Protein AF-A0A4Y2VKW5-F1 (afdb_monomer)

pLDDT: mean 78.27, std 15.29, range [39.5, 93.12]

Mean predicted aligned error: 7.96 Å

Nearest PDB structures (foldseek):
  3e0k-assembly1_A-2  TM=6.310E-01  e=1.157E+00  Vibrio parahaemolyticus
  8bjq-assembly1_C  TM=6.891E-01  e=2.007E+00  Saccharomyces cerevisiae
  7dal-assembly1_B  TM=5.410E-01  e=7.942E+00  Oryza sativa Japonica Group

Organism: Araneus ventricosus (NCBI:txid182803)

Solvent-accessible surface area (backbone atoms only — not comparable to full-atom values): 4540 Å² total; per-residue (Å²): 131,83,78,80,67,82,79,75,67,62,47,79,44,65,47,56,80,88,44,50,68,61,52,50,52,52,34,46,76,72,72,43,85,77,59,70,67,56,55,55,51,47,41,72,76,38,62,74,76,43,72,40,43,31,27,89,86,70,45,78,62,84,69,67,71,73,77,73,70,124

Sequence (70 aa):
PTMAGEIPHYIIRPMKREEIPDVLQLWRETGLAEGTYSLDTWFAHDPDGFYVAVTDDGKFYLKNICDNFD

Foldseek 3Di:
DPPPPDDADWDKAQDDPVCLVVVQVVCVVVVHHDDSVVVVVVCVVPVRPDMFIAGPVGDTDDDPPVVVVD

Structure (mmCIF, N/CA/C/O backbone):
data_AF-A0A4Y2VKW5-F1
#
_entry.id   AF-A0A4Y2VKW5-F1
#
loop_
_atom_site.group_PDB
_atom_site.id
_atom_site.type_symbol
_atom_site.label_atom_id
_atom_site.label_alt_id
_atom_site.label_comp_id
_atom_site.label_asym_id
_atom_site.label_entity_id
_atom_site.label_seq_id
_atom_site.pdbx_PDB_ins_code
_atom_site.Cartn_x
_atom_site.Cartn_y
_atom_site.Cartn_z
_atom_site.occupancy
_atom_site.B_iso_or_equiv
_atom_site.auth_seq_id
_atom_site.auth_comp_id
_atom_site.auth_asym_id
_atom_site.auth_atom_id
_atom_site.pdbx_PDB_model_num
ATOM 1 N N . PRO A 1 1 ? -9.171 0.512 30.118 1.00 42.06 1 PRO A N 1
ATOM 2 C CA . PRO A 1 1 ? -9.780 -0.428 29.155 1.00 42.06 1 PRO A CA 1
ATOM 3 C C . PRO A 1 1 ? -9.919 0.251 27.792 1.00 42.06 1 PRO A C 1
ATOM 5 O O . PRO A 1 1 ? -10.836 1.039 27.579 1.00 42.06 1 PRO A O 1
ATOM 8 N N . THR A 1 2 ? -8.951 0.023 26.910 1.00 44.53 2 THR A N 1
ATOM 9 C CA . THR A 1 2 ? -9.052 0.434 25.509 1.00 44.53 2 THR A CA 1
ATOM 10 C C . THR A 1 2 ? -10.240 -0.327 24.934 1.00 44.53 2 THR A C 1
ATOM 12 O O . THR A 1 2 ? -10.219 -1.554 24.886 1.00 44.53 2 THR A O 1
ATOM 15 N N . MET A 1 3 ? -11.329 0.376 24.624 1.00 43.59 3 MET A N 1
ATOM 16 C CA . MET A 1 3 ? -12.458 -0.220 23.917 1.00 43.59 3 MET A CA 1
ATOM 17 C C . MET A 1 3 ? -11.900 -0.703 22.582 1.00 43.59 3 MET A C 1
ATOM 19 O O . MET A 1 3 ? -11.572 0.117 21.726 1.00 43.59 3 MET A O 1
ATOM 23 N N . ALA A 1 4 ? -11.714 -2.015 22.436 1.00 55.56 4 ALA A N 1
ATOM 24 C CA . ALA A 1 4 ? -11.462 -2.618 21.143 1.00 55.56 4 ALA A CA 1
ATOM 25 C C . ALA A 1 4 ? -12.706 -2.325 20.299 1.00 55.56 4 ALA A C 1
ATOM 27 O O . ALA A 1 4 ? -13.738 -2.972 20.465 1.00 55.56 4 ALA A O 1
ATOM 28 N N . GLY A 1 5 ? -12.646 -1.262 19.493 1.00 59.84 5 GLY A N 1
ATOM 29 C CA . GLY A 1 5 ? -13.683 -0.963 18.515 1.00 59.84 5 GLY A CA 1
ATOM 30 C C . GLY A 1 5 ? -13.876 -2.173 17.605 1.00 59.84 5 GLY A C 1
ATOM 31 O O . GLY A 1 5 ? -12.935 -2.945 17.396 1.00 59.84 5 GLY A O 1
ATOM 32 N N . GLU A 1 6 ? -15.097 -2.360 17.105 1.00 65.25 6 GLU A N 1
ATOM 33 C CA . GLU A 1 6 ? -15.398 -3.421 16.144 1.00 65.25 6 GLU A CA 1
ATOM 34 C C . GLU A 1 6 ? -14.354 -3.420 15.021 1.00 65.25 6 GLU A C 1
ATOM 36 O O . GLU A 1 6 ? -14.061 -2.382 14.423 1.00 65.25 6 GLU A O 1
ATOM 41 N N . ILE A 1 7 ? -13.753 -4.585 14.766 1.00 66.44 7 ILE A N 1
ATOM 42 C CA . ILE A 1 7 ? -12.875 -4.768 13.612 1.00 66.44 7 ILE A CA 1
ATOM 43 C C . ILE A 1 7 ? -13.787 -4.683 12.383 1.00 66.44 7 ILE A C 1
ATOM 45 O O . ILE A 1 7 ? -14.693 -5.514 12.270 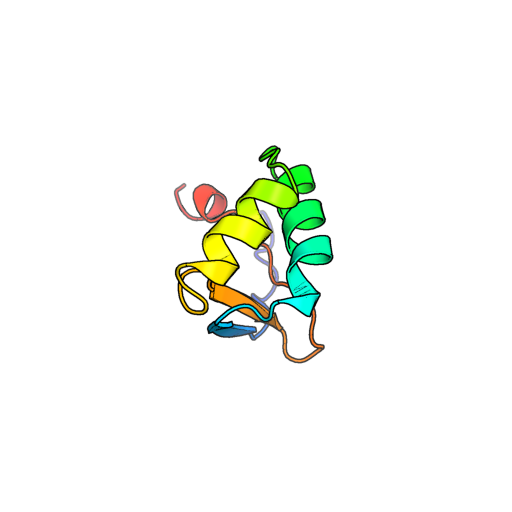1.00 66.44 7 ILE A O 1
ATOM 49 N N . PRO A 1 8 ? -13.604 -3.695 11.489 1.00 73.81 8 PRO A N 1
ATOM 50 C CA . PRO A 1 8 ? -14.435 -3.584 10.302 1.00 73.81 8 PRO A CA 1
ATOM 51 C C . PRO A 1 8 ? -14.258 -4.829 9.435 1.00 73.81 8 PRO A C 1
ATOM 53 O O . PRO A 1 8 ? -13.175 -5.415 9.378 1.00 73.81 8 PRO A O 1
ATOM 56 N N . HIS A 1 9 ? -15.326 -5.229 8.754 1.00 85.25 9 HIS A N 1
ATOM 57 C CA . HIS A 1 9 ? -15.255 -6.304 7.777 1.00 85.25 9 HIS A CA 1
ATOM 58 C C . HIS A 1 9 ? -14.329 -5.894 6.619 1.00 85.25 9 HIS A C 1
ATOM 60 O O . HIS A 1 9 ? -14.404 -4.766 6.122 1.00 85.25 9 HIS A O 1
ATOM 66 N N . TYR A 1 10 ? -13.431 -6.798 6.223 1.00 88.12 10 TYR A N 1
ATOM 67 C CA . TYR A 1 10 ? -12.492 -6.595 5.124 1.00 88.12 10 TYR A CA 1
ATOM 68 C C . TYR A 1 10 ? -12.263 -7.892 4.351 1.00 88.12 10 TYR A C 1
ATOM 70 O O . TYR A 1 10 ? -12.409 -8.994 4.882 1.00 88.12 10 TYR A O 1
ATOM 78 N N . ILE A 1 11 ? -11.840 -7.748 3.098 1.00 90.75 11 ILE A N 1
ATOM 79 C CA . ILE A 1 11 ? -11.371 -8.844 2.252 1.00 90.75 11 ILE A CA 1
ATOM 80 C C . ILE A 1 11 ? -9.874 -8.705 1.992 1.00 90.75 11 ILE A C 1
ATOM 82 O O . ILE A 1 11 ? -9.355 -7.595 1.874 1.00 90.75 11 ILE A O 1
ATOM 86 N N . ILE A 1 12 ? -9.182 -9.837 1.877 1.00 90.50 12 ILE A N 1
ATOM 87 C CA . ILE A 1 12 ? -7.783 -9.891 1.443 1.00 90.50 12 ILE A CA 1
ATOM 88 C C . ILE A 1 12 ? -7.762 -10.318 -0.019 1.00 90.50 12 ILE A C 1
ATOM 90 O O . ILE A 1 12 ? -8.380 -11.318 -0.386 1.00 90.50 12 ILE A O 1
ATOM 94 N N . ARG A 1 13 ? -7.046 -9.570 -0.856 1.00 93.12 13 ARG A N 1
ATOM 95 C CA . ARG A 1 13 ? -6.893 -9.878 -2.283 1.00 93.12 13 ARG A CA 1
ATOM 96 C C . ARG A 1 13 ? -5.563 -9.360 -2.835 1.00 93.12 13 ARG A C 1
ATOM 98 O O . ARG A 1 13 ? -4.963 -8.494 -2.192 1.00 93.12 13 ARG A O 1
ATOM 105 N N . PRO A 1 14 ? -5.140 -9.820 -4.026 1.00 91.75 14 PRO A N 1
ATOM 106 C CA . PRO A 1 14 ? -4.017 -9.215 -4.728 1.00 91.75 14 PRO A CA 1
ATOM 107 C C . PRO A 1 14 ? -4.217 -7.706 -4.891 1.00 91.75 14 PRO A C 1
ATOM 109 O O . PRO A 1 14 ? -5.330 -7.232 -5.160 1.00 91.75 14 PRO A O 1
ATOM 112 N N . MET A 1 15 ? -3.145 -6.953 -4.684 1.00 91.62 15 MET A N 1
ATOM 113 C CA . MET A 1 15 ? -3.084 -5.516 -4.922 1.00 91.62 15 MET A CA 1
ATOM 114 C C . MET A 1 15 ? -3.249 -5.234 -6.417 1.00 91.62 15 MET A C 1
ATOM 116 O O . MET A 1 15 ? -2.758 -5.984 -7.257 1.00 91.62 15 MET A O 1
ATOM 120 N N . LYS A 1 16 ? -3.923 -4.141 -6.771 1.00 91.31 16 LYS A N 1
ATOM 121 C CA . LYS A 1 16 ? -3.961 -3.665 -8.157 1.00 91.31 16 LYS A CA 1
ATOM 122 C C . LYS A 1 16 ? -2.850 -2.653 -8.378 1.00 91.31 16 LYS A C 1
ATOM 124 O O . LYS A 1 16 ? -2.470 -1.924 -7.465 1.00 91.31 16 LYS A O 1
ATOM 129 N N . ARG A 1 17 ? -2.360 -2.549 -9.610 1.00 89.56 17 ARG A N 1
ATOM 130 C CA . ARG A 1 17 ? -1.268 -1.625 -9.932 1.00 89.56 17 ARG A CA 1
ATOM 131 C C . ARG A 1 17 ? -1.620 -0.173 -9.606 1.00 89.56 17 ARG A C 1
ATOM 133 O O . ARG A 1 17 ? -0.776 0.577 -9.129 1.00 89.56 17 ARG A O 1
ATOM 140 N N . GLU A 1 18 ? -2.867 0.218 -9.846 1.00 91.19 18 GLU A N 1
ATOM 141 C CA . GLU A 1 18 ? -3.348 1.586 -9.641 1.00 91.19 18 GLU A CA 1
ATOM 142 C C . GLU A 1 18 ? -3.351 1.997 -8.159 1.00 91.19 18 GLU A C 1
ATOM 144 O O . GLU A 1 18 ? -3.445 3.181 -7.857 1.00 91.19 18 GLU A O 1
ATOM 149 N N . GLU A 1 19 ? -3.213 1.033 -7.246 1.00 89.94 19 GLU A N 1
ATOM 150 C CA . GLU A 1 19 ? -3.261 1.219 -5.792 1.00 89.94 19 GLU A CA 1
ATOM 151 C C . GLU A 1 19 ? -1.877 1.450 -5.170 1.00 89.94 19 GLU A C 1
ATOM 153 O O . GLU A 1 19 ? -1.779 1.781 -3.990 1.00 89.94 19 GLU A O 1
ATOM 158 N N . ILE A 1 20 ? -0.799 1.318 -5.955 1.00 89.31 20 ILE A N 1
ATOM 159 C CA . ILE A 1 20 ? 0.583 1.549 -5.504 1.00 89.31 20 ILE A CA 1
ATOM 160 C C . ILE A 1 20 ? 0.757 2.914 -4.804 1.00 89.31 20 ILE A C 1
ATOM 162 O O . ILE A 1 20 ? 1.391 2.940 -3.747 1.00 89.31 20 ILE A O 1
ATOM 166 N N . PRO A 1 21 ? 0.217 4.045 -5.312 1.00 88.81 21 PRO A N 1
ATOM 167 C CA . PRO A 1 21 ? 0.362 5.339 -4.642 1.00 88.81 21 PRO A CA 1
ATOM 168 C C . PRO A 1 21 ? -0.247 5.361 -3.235 1.00 88.81 21 PRO A C 1
ATOM 170 O O . PRO A 1 21 ? 0.382 5.862 -2.303 1.00 88.81 21 PRO A O 1
ATOM 173 N N . ASP A 1 22 ? -1.433 4.774 -3.077 1.00 87.75 22 ASP A N 1
ATOM 174 C CA . ASP A 1 22 ? -2.150 4.747 -1.802 1.00 87.75 22 ASP A CA 1
ATOM 175 C C . ASP A 1 22 ? -1.443 3.828 -0.797 1.00 87.75 22 ASP A C 1
ATOM 177 O O . ASP A 1 22 ? -1.269 4.184 0.368 1.00 87.75 22 ASP A O 1
ATOM 181 N N . VAL A 1 23 ? -0.948 2.673 -1.254 1.00 87.62 23 VAL A N 1
ATOM 182 C CA . VAL A 1 23 ? -0.171 1.739 -0.422 1.00 87.62 23 VAL A CA 1
ATOM 183 C C . VAL A 1 23 ? 1.161 2.350 0.021 1.00 87.62 23 VAL A C 1
ATOM 185 O O . VAL A 1 23 ? 1.565 2.177 1.169 1.00 87.62 23 VAL A O 1
ATOM 188 N N . LEU A 1 24 ? 1.836 3.119 -0.836 1.00 87.56 24 LEU A N 1
ATOM 189 C CA . LEU A 1 24 ? 3.056 3.839 -0.455 1.00 87.56 24 LEU A CA 1
ATOM 190 C C . LEU A 1 24 ? 2.797 4.917 0.596 1.00 87.56 24 LEU A C 1
ATOM 192 O O . LEU A 1 24 ? 3.609 5.098 1.507 1.00 87.56 24 LEU A O 1
ATOM 196 N N . GLN A 1 25 ? 1.677 5.636 0.485 1.00 85.88 25 GLN A N 1
ATOM 197 C CA . GLN A 1 25 ? 1.266 6.587 1.513 1.00 85.88 25 GLN A CA 1
ATOM 198 C C . GLN A 1 25 ? 1.042 5.871 2.850 1.00 85.88 25 GLN A C 1
ATOM 200 O O . GLN A 1 25 ? 1.542 6.313 3.883 1.00 85.88 25 GLN A O 1
ATOM 205 N N . LEU A 1 26 ? 0.367 4.727 2.807 1.00 84.81 26 LEU A N 1
ATOM 206 C CA . LEU A 1 26 ? 0.078 3.889 3.963 1.00 84.81 26 LEU A CA 1
ATOM 207 C C . LEU A 1 26 ? 1.347 3.368 4.650 1.00 84.81 26 LEU A C 1
ATOM 209 O O . LE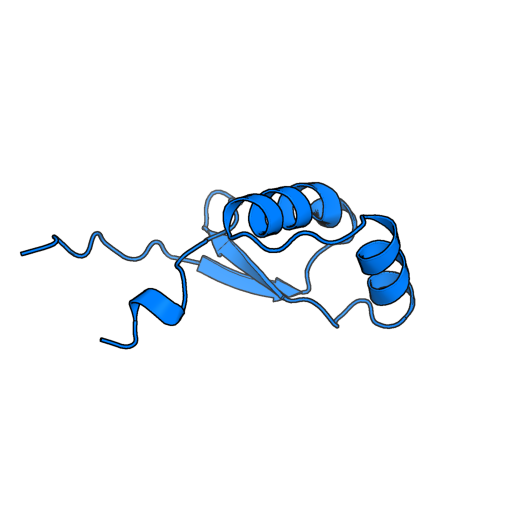U A 1 26 ? 1.466 3.411 5.871 1.00 84.81 26 LEU A O 1
ATOM 213 N N . TRP A 1 27 ? 2.328 2.913 3.869 1.00 85.81 27 TRP A N 1
ATOM 214 C CA . TRP A 1 27 ? 3.631 2.489 4.383 1.00 85.81 27 TRP A CA 1
ATOM 215 C C . TRP A 1 27 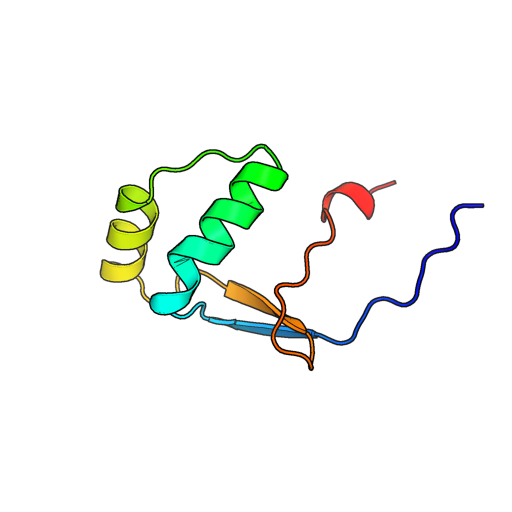? 4.360 3.650 5.054 1.00 85.81 27 TRP A C 1
ATOM 217 O O . TRP A 1 27 ? 4.892 3.503 6.154 1.00 85.81 27 TRP A O 1
ATOM 227 N N . ARG A 1 28 ? 4.315 4.841 4.449 1.00 84.75 28 ARG A N 1
ATOM 228 C CA . ARG A 1 28 ? 4.922 6.035 5.042 1.00 84.75 28 ARG A CA 1
ATOM 229 C C . ARG A 1 28 ? 4.315 6.366 6.406 1.00 84.75 28 ARG A C 1
ATOM 231 O O . ARG A 1 28 ? 5.050 6.757 7.311 1.00 84.75 28 ARG A O 1
ATOM 238 N N . GLU A 1 29 ? 3.003 6.200 6.560 1.00 83.12 29 GLU A N 1
ATOM 239 C CA . GLU A 1 29 ? 2.291 6.410 7.828 1.00 83.12 29 GLU A CA 1
ATOM 240 C C . GLU A 1 29 ? 2.689 5.392 8.909 1.00 83.12 29 GLU A C 1
ATOM 242 O O . GLU A 1 29 ? 2.682 5.730 10.093 1.00 83.12 29 GLU A O 1
ATOM 247 N N . THR A 1 30 ? 3.121 4.186 8.526 1.00 76.44 30 THR A N 1
ATOM 248 C CA . THR A 1 30 ? 3.640 3.163 9.455 1.00 76.44 30 THR A CA 1
ATOM 249 C C . THR A 1 30 ? 5.151 3.238 9.679 1.00 76.44 30 THR A C 1
ATOM 251 O O . THR A 1 30 ? 5.713 2.405 10.388 1.00 76.44 30 THR A O 1
ATOM 254 N N . GLY A 1 31 ? 5.823 4.244 9.112 1.00 79.19 31 GLY A N 1
ATOM 255 C CA . GLY A 1 31 ? 7.272 4.421 9.223 1.00 79.19 31 GLY A CA 1
ATOM 256 C C . GLY A 1 31 ? 8.090 3.586 8.233 1.00 79.19 31 GLY A C 1
ATOM 257 O O . GLY A 1 31 ? 9.319 3.610 8.297 1.00 79.19 31 GLY A O 1
ATOM 258 N N . LEU A 1 32 ? 7.439 2.890 7.298 1.00 78.94 32 LEU A N 1
ATOM 259 C CA . LEU A 1 32 ? 8.080 2.244 6.156 1.00 78.94 32 LEU A CA 1
ATOM 260 C C . LEU A 1 32 ? 8.221 3.262 5.015 1.00 78.94 32 LEU A C 1
ATOM 262 O O . LEU A 1 32 ? 7.242 3.795 4.505 1.00 78.94 32 LEU A O 1
ATOM 266 N N . ALA A 1 33 ? 9.448 3.550 4.591 1.00 75.62 33 ALA A N 1
ATOM 267 C CA . ALA A 1 33 ? 9.698 4.438 3.459 1.00 75.62 33 ALA A CA 1
ATOM 268 C C . ALA A 1 33 ? 10.312 3.641 2.309 1.00 75.62 33 ALA A C 1
ATOM 270 O O . ALA A 1 33 ? 11.480 3.270 2.363 1.00 75.62 33 ALA A O 1
ATOM 271 N N . GLU A 1 34 ? 9.521 3.413 1.264 1.00 78.94 34 GLU A N 1
ATOM 272 C CA . GLU A 1 34 ? 9.961 2.778 0.022 1.00 78.94 34 GLU A CA 1
ATOM 273 C C . GLU A 1 34 ? 9.786 3.726 -1.163 1.00 78.94 34 GLU A C 1
ATOM 275 O O . GLU A 1 34 ? 8.930 4.615 -1.168 1.00 78.94 34 GLU A O 1
ATOM 280 N N . GLY A 1 35 ? 10.625 3.544 -2.180 1.00 78.31 35 GLY A N 1
ATOM 281 C CA . GLY A 1 35 ? 10.511 4.290 -3.427 1.00 78.31 35 GLY A CA 1
ATOM 282 C C . GLY A 1 35 ? 9.397 3.724 -4.304 1.00 78.31 35 GLY A C 1
ATOM 283 O O . GLY A 1 35 ? 9.277 2.509 -4.446 1.00 78.31 35 GLY A O 1
ATOM 284 N N . THR A 1 36 ? 8.637 4.588 -4.984 1.00 79.31 36 THR A N 1
ATOM 285 C CA . THR A 1 36 ? 7.617 4.158 -5.962 1.00 79.31 36 THR A CA 1
ATOM 286 C C . THR A 1 36 ? 8.180 3.192 -7.001 1.00 79.31 36 THR A C 1
ATOM 288 O O . THR A 1 36 ? 7.559 2.183 -7.322 1.00 79.31 36 THR A O 1
ATOM 291 N N . TYR A 1 37 ? 9.410 3.451 -7.451 1.00 85.12 37 TYR A N 1
ATOM 292 C CA . TYR A 1 37 ? 10.097 2.613 -8.428 1.00 85.12 37 TYR A CA 1
ATOM 293 C C . TYR A 1 37 ? 10.359 1.181 -7.931 1.00 85.12 37 TYR A C 1
ATOM 295 O O . TYR A 1 37 ? 10.349 0.250 -8.737 1.00 85.12 37 TYR A O 1
ATOM 303 N N . SER A 1 38 ? 10.558 0.983 -6.621 1.00 84.75 38 SER A N 1
ATOM 304 C CA . SER A 1 38 ? 10.724 -0.349 -6.028 1.00 84.75 38 SER A CA 1
ATOM 305 C C . SER A 1 38 ? 9.460 -1.181 -6.239 1.00 84.75 38 SER A C 1
ATOM 307 O O . SER A 1 38 ? 9.524 -2.279 -6.787 1.00 84.75 38 SER A O 1
ATOM 309 N N . LEU A 1 39 ? 8.302 -0.634 -5.860 1.00 85.62 39 LEU A N 1
ATOM 310 C CA . LEU A 1 39 ? 7.010 -1.315 -5.963 1.00 85.62 39 LEU A CA 1
ATOM 311 C C . LEU A 1 39 ? 6.594 -1.556 -7.415 1.00 85.62 39 LEU A C 1
ATOM 313 O O . LEU A 1 39 ? 6.155 -2.655 -7.734 1.00 85.62 39 LEU A O 1
ATOM 317 N N . ASP A 1 40 ? 6.808 -0.587 -8.309 1.00 85.75 40 ASP A N 1
ATOM 318 C CA . ASP A 1 40 ? 6.575 -0.774 -9.748 1.00 85.75 40 ASP A CA 1
ATOM 319 C C . ASP A 1 40 ? 7.423 -1.915 -10.332 1.00 85.75 40 ASP A C 1
ATOM 321 O O . ASP A 1 40 ? 6.934 -2.709 -11.139 1.00 85.75 40 ASP A O 1
ATOM 325 N N . THR A 1 41 ? 8.693 -2.010 -9.924 1.00 87.19 41 THR A N 1
ATOM 326 C CA . THR A 1 41 ? 9.612 -3.055 -10.401 1.00 87.19 41 THR A CA 1
ATOM 327 C C . THR A 1 41 ? 9.196 -4.430 -9.891 1.00 87.19 41 THR A C 1
ATOM 329 O O . THR A 1 41 ? 9.158 -5.385 -10.6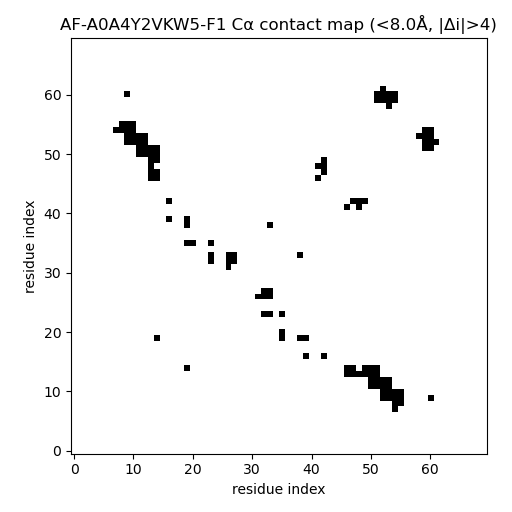66 1.00 87.19 41 THR A O 1
ATOM 332 N N . TRP A 1 42 ? 8.842 -4.535 -8.607 1.00 86.94 42 TRP A N 1
ATOM 333 C CA . TRP A 1 42 ? 8.352 -5.784 -8.029 1.00 86.94 42 TRP A CA 1
ATOM 334 C C . TRP A 1 42 ? 7.032 -6.222 -8.654 1.00 86.94 42 TRP A C 1
ATOM 336 O O . TRP A 1 42 ? 6.922 -7.370 -9.066 1.00 86.94 42 TRP A O 1
ATOM 346 N N . PHE A 1 43 ? 6.078 -5.305 -8.818 1.00 86.75 43 PHE A N 1
ATOM 347 C CA . PHE A 1 43 ? 4.790 -5.598 -9.448 1.00 86.75 43 PHE A CA 1
ATOM 348 C C . PHE A 1 43 ? 4.947 -6.074 -10.902 1.00 86.75 43 PHE A C 1
ATOM 350 O O . PHE A 1 43 ? 4.193 -6.921 -11.371 1.00 86.75 43 PHE A O 1
ATOM 357 N N . ALA A 1 44 ? 5.937 -5.550 -11.635 1.00 88.50 44 ALA A N 1
ATOM 358 C CA . ALA A 1 44 ? 6.242 -6.010 -12.989 1.00 88.50 44 ALA A CA 1
ATOM 359 C C . ALA A 1 44 ? 6.841 -7.428 -13.031 1.00 88.50 44 ALA A C 1
ATOM 361 O O . ALA A 1 44 ? 6.717 -8.105 -14.052 1.00 88.50 44 ALA A O 1
ATOM 362 N N . HIS A 1 45 ? 7.506 -7.863 -11.957 1.00 91.69 45 HIS A N 1
ATOM 363 C CA . HIS A 1 45 ? 8.092 -9.197 -11.849 1.00 91.69 45 HIS A CA 1
ATOM 364 C C . HIS A 1 45 ? 7.091 -10.233 -11.324 1.00 91.69 45 HIS A C 1
ATOM 366 O O . HIS A 1 45 ? 7.012 -1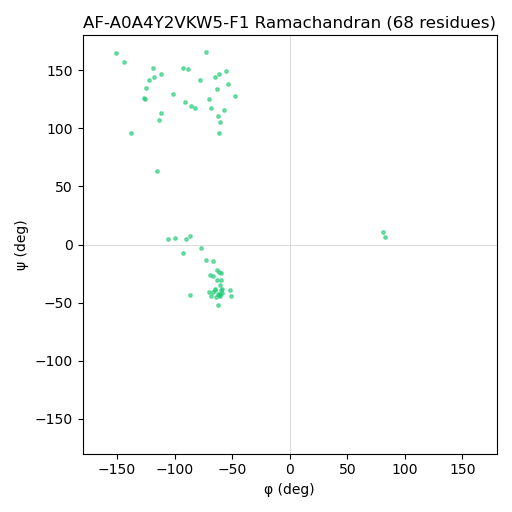1.332 -11.867 1.00 91.69 45 HIS A O 1
ATOM 372 N N . ASP A 1 46 ? 6.323 -9.861 -10.301 1.00 89.44 46 ASP A N 1
ATOM 373 C CA . ASP A 1 46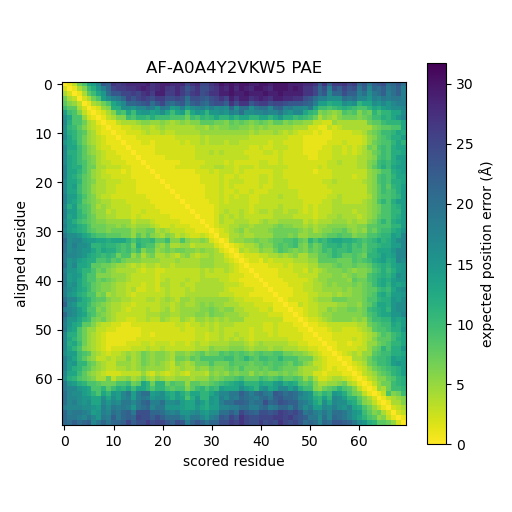 ? 5.289 -10.678 -9.676 1.00 89.44 46 ASP A CA 1
ATOM 374 C C . ASP A 1 46 ? 4.037 -9.824 -9.387 1.00 89.44 46 ASP A C 1
ATOM 376 O O . ASP A 1 46 ? 3.967 -9.140 -8.359 1.00 89.44 46 ASP A O 1
ATOM 380 N N . PRO A 1 47 ? 3.040 -9.845 -10.291 1.00 85.62 47 PRO A N 1
ATOM 381 C CA . PRO A 1 47 ? 1.789 -9.108 -10.114 1.00 85.62 47 PRO A CA 1
ATOM 382 C C . PRO A 1 47 ? 0.957 -9.571 -8.909 1.00 85.62 47 PRO A C 1
ATOM 384 O O . PRO A 1 47 ? 0.141 -8.797 -8.412 1.00 85.62 47 PRO A O 1
ATOM 387 N N . ASP A 1 48 ? 1.168 -10.800 -8.428 1.00 87.44 48 ASP A N 1
ATOM 388 C CA . ASP A 1 48 ? 0.450 -11.384 -7.289 1.00 87.44 48 ASP A CA 1
ATOM 389 C C . ASP A 1 48 ? 1.271 -11.312 -5.985 1.00 87.44 48 ASP A C 1
ATOM 391 O O . ASP A 1 48 ? 0.852 -11.830 -4.948 1.00 87.44 48 ASP A O 1
AT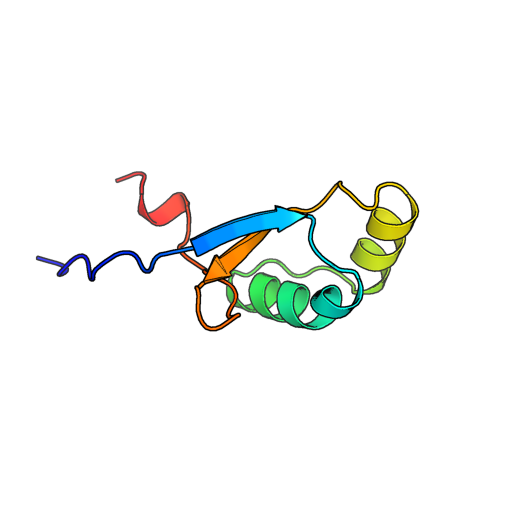OM 395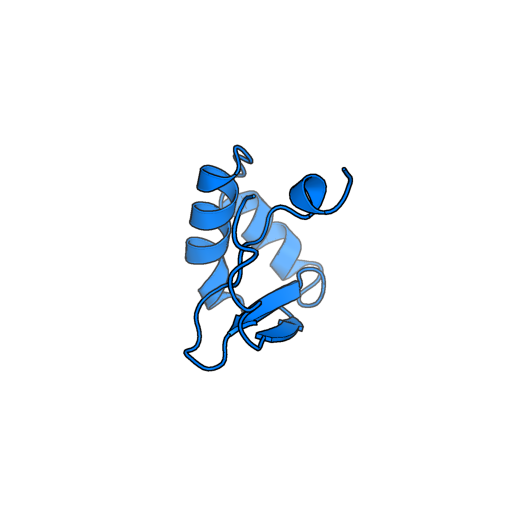 N N . GLY A 1 49 ? 2.432 -10.644 -6.010 1.00 86.19 49 GLY A N 1
ATOM 396 C CA . GLY A 1 49 ? 3.378 -10.585 -4.892 1.00 86.19 49 GLY A CA 1
ATOM 397 C C . GLY A 1 49 ? 2.935 -9.707 -3.717 1.00 86.19 49 GLY A C 1
ATOM 398 O O . GLY A 1 49 ? 3.511 -9.787 -2.631 1.00 86.19 49 GLY A O 1
ATOM 399 N N . PHE A 1 50 ? 1.899 -8.882 -3.900 1.00 88.00 50 PHE A N 1
ATOM 400 C CA . PHE A 1 50 ? 1.372 -7.994 -2.865 1.00 88.00 50 PHE A CA 1
ATOM 401 C C . PHE A 1 50 ? -0.116 -8.224 -2.643 1.00 88.00 50 PHE A C 1
ATOM 403 O O . PHE A 1 50 ? -0.903 -8.263 -3.586 1.00 88.00 50 PHE A O 1
ATOM 410 N N . TYR A 1 51 ? -0.507 -8.294 -1.372 1.00 90.12 51 TYR A N 1
ATOM 411 C CA . TYR A 1 51 ? -1.897 -8.414 -0.951 1.00 90.12 51 TYR A CA 1
ATOM 412 C C . TYR A 1 51 ? -2.300 -7.201 -0.126 1.00 90.12 51 TYR A C 1
ATOM 414 O O . TYR A 1 51 ? -1.516 -6.681 0.668 1.00 90.12 51 TYR A O 1
ATOM 422 N N . VAL A 1 52 ? -3.547 -6.781 -0.295 1.00 89.94 52 VAL A N 1
ATOM 423 C CA . VAL A 1 52 ? -4.148 -5.668 0.440 1.00 89.94 52 VAL A CA 1
ATOM 424 C C . VAL A 1 52 ? -5.396 -6.140 1.170 1.00 89.94 52 VAL A C 1
ATOM 426 O O . VAL A 1 52 ? -6.170 -6.948 0.648 1.00 89.94 52 VAL A O 1
ATOM 429 N N . ALA A 1 53 ? -5.588 -5.617 2.380 1.00 90.56 53 ALA A N 1
ATOM 430 C CA . ALA A 1 53 ? -6.835 -5.731 3.119 1.00 90.56 53 ALA A CA 1
ATOM 431 C C . ALA A 1 53 ? -7.715 -4.525 2.778 1.00 90.56 53 ALA A C 1
ATOM 433 O O . ALA A 1 53 ? -7.294 -3.382 2.961 1.00 90.56 53 ALA A O 1
ATOM 434 N N . VAL A 1 54 ? -8.919 -4.774 2.267 1.00 89.38 54 VAL A N 1
ATOM 435 C CA . VAL A 1 54 ? -9.836 -3.729 1.795 1.00 89.38 54 VAL A CA 1
ATOM 436 C C . VAL A 1 54 ? -11.188 -3.894 2.469 1.00 89.38 54 VAL A C 1
ATOM 438 O O . VAL A 1 54 ? -11.761 -4.981 2.432 1.00 89.38 54 VAL A O 1
ATOM 441 N N . THR A 1 55 ? -11.681 -2.833 3.098 1.00 89.00 55 THR A N 1
ATOM 442 C CA . THR A 1 55 ? -13.005 -2.786 3.730 1.00 89.00 55 THR A CA 1
ATOM 443 C C . THR A 1 55 ? -14.124 -2.724 2.691 1.00 89.00 55 THR A C 1
ATOM 445 O O . THR A 1 55 ? -13.894 -2.415 1.521 1.00 89.00 55 THR A O 1
ATOM 448 N N . ASP A 1 56 ? -15.363 -2.978 3.117 1.00 85.19 56 ASP A N 1
ATOM 449 C CA . ASP A 1 56 ? -16.535 -2.966 2.226 1.00 85.19 56 ASP A CA 1
ATOM 450 C C . ASP A 1 56 ? -16.763 -1.608 1.526 1.00 85.19 56 ASP A C 1
ATOM 452 O O . ASP A 1 56 ? -17.342 -1.556 0.442 1.00 85.19 56 ASP A O 1
ATOM 456 N N . ASP A 1 57 ? -16.279 -0.505 2.114 1.00 84.69 57 ASP A N 1
ATOM 457 C CA . ASP A 1 57 ? -16.312 0.844 1.530 1.00 84.69 57 ASP A CA 1
ATOM 458 C C . ASP A 1 57 ? -15.106 1.158 0.620 1.00 84.69 57 ASP A C 1
ATOM 460 O O . ASP A 1 57 ? -14.952 2.291 0.163 1.00 84.69 57 ASP A O 1
ATOM 464 N N . GLY A 1 58 ? -14.264 0.161 0.330 1.00 77.94 58 GLY A N 1
ATOM 465 C CA . GLY A 1 58 ? -13.140 0.268 -0.597 1.00 77.94 58 GLY A CA 1
ATOM 466 C C . GLY A 1 58 ? -11.880 0.905 -0.012 1.00 77.94 58 GLY A C 1
ATOM 467 O O . GLY A 1 58 ? -10.964 1.212 -0.772 1.00 77.94 58 GLY A O 1
ATOM 468 N N . LYS A 1 59 ? -11.808 1.115 1.307 1.00 83.00 59 LYS A N 1
ATOM 469 C CA . LYS A 1 59 ? -10.622 1.679 1.966 1.00 83.00 59 LYS A CA 1
ATOM 470 C C . LYS A 1 59 ? -9.627 0.594 2.356 1.00 83.00 59 LYS A C 1
ATOM 472 O O . LYS A 1 59 ? -10.002 -0.536 2.661 1.00 83.00 59 LYS A O 1
ATOM 477 N N . PHE A 1 60 ? -8.347 0.950 2.399 1.00 83.81 60 PHE A N 1
ATOM 478 C CA . PHE A 1 60 ? -7.331 0.057 2.945 1.00 83.81 60 PHE A CA 1
ATOM 479 C C . PHE A 1 60 ? -7.4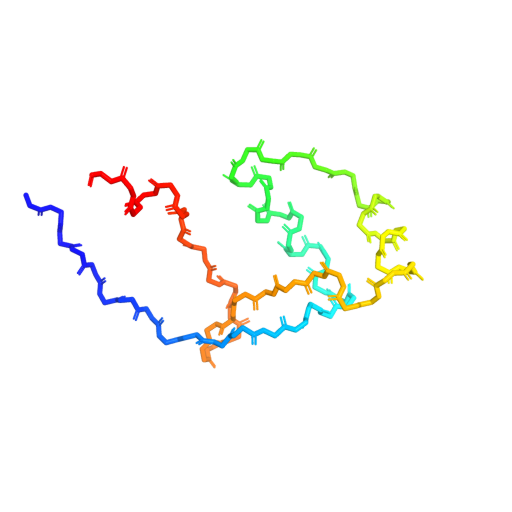91 -0.061 4.456 1.00 83.81 60 PHE A C 1
ATOM 481 O O . PHE A 1 60 ? -7.511 0.939 5.177 1.00 83.81 60 PHE A O 1
ATOM 488 N N . TYR A 1 61 ? -7.607 -1.295 4.935 1.00 76.31 61 TYR A N 1
ATOM 489 C CA . TYR A 1 61 ? -7.628 -1.565 6.359 1.00 76.31 61 TYR A CA 1
ATOM 490 C C . TYR A 1 61 ? -6.199 -1.608 6.895 1.00 76.31 61 TYR A C 1
ATOM 492 O O . TYR A 1 61 ? -5.419 -2.487 6.527 1.00 76.31 61 TYR A O 1
ATOM 500 N N . LEU A 1 62 ? -5.880 -0.681 7.799 1.00 69.00 62 LEU A N 1
ATOM 501 C CA . LEU A 1 62 ? -4.657 -0.724 8.587 1.00 69.00 62 LEU A CA 1
ATOM 502 C C . LEU A 1 62 ? -4.977 -0.990 10.046 1.00 69.00 62 LEU A C 1
ATOM 504 O O . LEU A 1 62 ? -5.537 -0.151 10.747 1.00 69.00 62 LEU A O 1
ATOM 508 N N . LYS A 1 63 ? -4.553 -2.155 10.518 1.00 65.06 63 LYS A N 1
ATOM 509 C CA . LYS A 1 63 ? -4.322 -2.388 11.936 1.00 65.06 63 LYS A CA 1
ATOM 510 C C . LYS A 1 63 ? -2.898 -2.888 12.057 1.00 65.06 63 LYS A C 1
ATOM 512 O O . LYS A 1 63 ? -2.528 -3.833 11.361 1.00 65.06 63 LYS A O 1
ATOM 517 N N . ASN A 1 64 ? -2.094 -2.225 12.884 1.00 54.12 64 ASN A N 1
ATOM 518 C CA . ASN A 1 64 ? -0.727 -2.657 13.128 1.00 54.12 64 ASN A CA 1
ATOM 519 C C . ASN A 1 64 ? -0.804 -4.098 13.643 1.00 54.12 64 ASN A C 1
ATOM 521 O O . ASN A 1 64 ? -1.411 -4.361 14.679 1.00 54.12 64 ASN A O 1
ATOM 525 N N . ILE A 1 65 ? -0.257 -5.059 12.895 1.00 49.38 65 ILE A N 1
ATOM 526 C CA . ILE A 1 65 ? -0.268 -6.468 13.316 1.00 49.38 65 ILE A CA 1
ATOM 527 C C . ILE A 1 65 ? 0.460 -6.615 14.661 1.00 49.38 65 ILE A C 1
ATOM 529 O O . ILE A 1 65 ? 0.047 -7.428 15.486 1.00 49.38 65 ILE A O 1
ATOM 533 N N . CYS A 1 66 ? 1.454 -5.756 14.914 1.00 43.81 66 CYS A N 1
ATOM 534 C CA . CYS A 1 66 ? 2.161 -5.637 16.186 1.00 43.81 66 CYS A CA 1
ATOM 535 C C . CYS A 1 66 ? 1.258 -5.244 17.370 1.00 43.81 66 CYS A C 1
ATOM 537 O O . CYS A 1 66 ? 1.587 -5.604 18.490 1.00 43.81 66 CYS A O 1
ATOM 539 N N . ASP A 1 67 ? 0.108 -4.599 17.142 1.00 49.94 67 ASP A N 1
ATOM 540 C CA . ASP A 1 67 ? -0.842 -4.234 18.207 1.00 49.94 67 ASP A CA 1
ATOM 541 C C . ASP A 1 67 ? -1.686 -5.436 18.684 1.00 49.94 67 ASP A C 1
ATOM 543 O O . ASP A 1 67 ? -2.530 -5.291 19.565 1.00 49.94 67 ASP A O 1
ATOM 547 N N . ASN A 1 68 ? -1.529 -6.620 18.072 1.00 48.62 68 ASN A N 1
ATOM 548 C CA . ASN A 1 68 ? -2.221 -7.852 18.479 1.00 48.62 68 ASN A CA 1
ATOM 549 C C . ASN A 1 68 ? -1.297 -8.849 19.204 1.00 48.62 68 ASN A C 1
ATOM 551 O O . ASN A 1 68 ? -1.727 -9.967 19.489 1.00 48.62 68 ASN A O 1
ATOM 555 N N . PHE A 1 69 ? -0.047 -8.468 19.474 1.00 39.50 69 PHE A N 1
ATOM 556 C CA . PHE A 1 69 ? 0.905 -9.259 20.253 1.00 39.50 69 PHE A CA 1
ATOM 557 C C . PHE A 1 69 ? 1.250 -8.521 21.555 1.00 39.50 69 PHE A C 1
ATOM 559 O O . PHE A 1 69 ? 2.398 -8.133 21.757 1.00 39.50 69 PHE A O 1
ATOM 566 N N . ASP A 1 70 ? 0.239 -8.328 22.408 1.00 43.94 70 ASP A N 1
ATOM 567 C CA . ASP A 1 70 ? 0.409 -8.034 23.840 1.00 43.94 70 ASP A CA 1
ATOM 568 C C . ASP A 1 70 ? 0.239 -9.323 24.664 1.00 43.94 70 ASP A C 1
ATOM 570 O O . ASP A 1 70 ? -0.723 -10.083 24.388 1.00 43.94 70 ASP A O 1
#

Radius of gyration: 13.76 Å; Cα contacts (8 Å, |Δi|>4): 62; chains: 1; bounding box: 27×18×42 Å

Secondary structure (DSSP, 8-state):
----PPPPPEEEEEPPGGGHHHHHHHHHHTT----HHHHHHHHHH-TTS-EEEEETTSPBP---GGGG--

InterPro domains:
  IPR016181 Acyl-CoA N-acyltransferase [SSF55729] (10-58)